Protein AF-A0A2V7HFT2-F1 (afdb_monomer_lite)

Structure (mmCIF, N/CA/C/O backbone):
data_AF-A0A2V7HFT2-F1
#
_entry.id   AF-A0A2V7HFT2-F1
#
loop_
_atom_site.group_PDB
_atom_site.id
_atom_site.type_symbol
_atom_site.label_atom_id
_atom_site.label_alt_id
_atom_site.label_comp_id
_atom_site.label_asym_id
_atom_site.label_entity_id
_atom_site.label_seq_id
_atom_site.pdbx_PDB_ins_code
_atom_site.Cartn_x
_atom_site.Cartn_y
_atom_site.Cartn_z
_atom_site.occupancy
_atom_site.B_iso_or_equiv
_atom_site.auth_seq_id
_atom_site.auth_comp_id
_atom_site.auth_asym_id
_atom_site.auth_atom_id
_atom_site.pdbx_PDB_model_num
ATOM 1 N N . MET A 1 1 ? -6.360 -13.145 11.192 1.00 72.62 1 MET A N 1
ATOM 2 C CA . MET A 1 1 ? -5.094 -13.898 11.004 1.00 72.62 1 MET A CA 1
ATOM 3 C C . MET A 1 1 ? -5.308 -15.358 10.618 1.00 72.62 1 MET A C 1
ATOM 5 O O . MET A 1 1 ? -4.593 -15.821 9.741 1.00 72.62 1 MET A O 1
ATOM 9 N N . ALA A 1 2 ? -6.293 -16.068 11.191 1.00 80.25 2 ALA A N 1
ATOM 10 C CA . ALA A 1 2 ? -6.581 -17.474 10.861 1.00 80.25 2 ALA A CA 1
ATOM 11 C C . ALA A 1 2 ? -6.713 -17.745 9.349 1.00 80.25 2 ALA A C 1
ATOM 13 O O . ALA A 1 2 ? -6.055 -18.639 8.836 1.00 80.25 2 ALA A O 1
ATOM 14 N N . ALA A 1 3 ? -7.456 -16.907 8.617 1.00 83.38 3 ALA A N 1
ATOM 15 C CA . ALA A 1 3 ? -7.597 -17.049 7.166 1.00 83.38 3 ALA A CA 1
ATOM 16 C C . ALA A 1 3 ? -6.261 -16.926 6.401 1.00 83.38 3 ALA A C 1
ATOM 18 O O . ALA A 1 3 ? -6.048 -17.634 5.426 1.00 83.38 3 ALA A O 1
ATOM 19 N N . MET A 1 4 ? -5.348 -16.054 6.846 1.00 85.19 4 MET A N 1
ATOM 20 C CA . MET A 1 4 ? -4.017 -15.920 6.236 1.00 85.19 4 MET A CA 1
ATOM 21 C C . MET A 1 4 ? -3.149 -17.145 6.529 1.00 85.19 4 MET A C 1
ATOM 23 O O . MET A 1 4 ? -2.553 -17.700 5.611 1.00 85.19 4 MET A O 1
ATOM 27 N N . ARG A 1 5 ? -3.133 -17.605 7.789 1.00 86.06 5 ARG A N 1
ATOM 28 C CA . ARG A 1 5 ? -2.412 -18.825 8.186 1.00 86.06 5 ARG A CA 1
ATOM 29 C C . ARG A 1 5 ? -2.949 -20.057 7.444 1.00 86.06 5 ARG A C 1
ATOM 31 O O . ARG A 1 5 ? -2.160 -20.865 6.978 1.00 86.06 5 ARG A O 1
ATOM 38 N N . GLY A 1 6 ? -4.265 -20.143 7.232 1.00 85.81 6 GLY A N 1
ATOM 39 C CA . GLY A 1 6 ? -4.899 -21.196 6.428 1.00 85.81 6 GLY A CA 1
ATOM 40 C C . GLY A 1 6 ? -4.496 -21.196 4.948 1.00 85.81 6 GLY A C 1
ATOM 41 O O . GLY A 1 6 ? -4.577 -22.230 4.300 1.00 85.81 6 GLY A O 1
ATOM 42 N N . ARG A 1 7 ? -4.001 -20.069 4.417 1.00 88.81 7 ARG A N 1
ATOM 43 C CA . ARG A 1 7 ? -3.400 -19.968 3.072 1.00 88.81 7 ARG A CA 1
ATOM 44 C C . ARG A 1 7 ? -1.878 -20.167 3.074 1.00 88.81 7 ARG A C 1
ATOM 46 O O . ARG A 1 7 ? -1.211 -19.806 2.106 1.00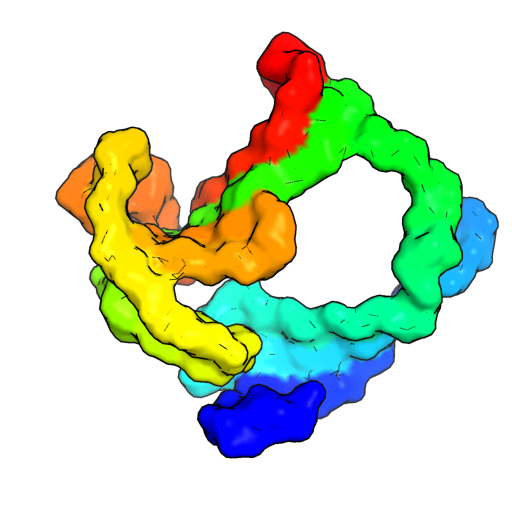 88.81 7 ARG A O 1
ATOM 53 N N . GLY A 1 8 ? -1.311 -20.661 4.176 1.00 87.25 8 GLY A N 1
ATOM 54 C CA . GLY A 1 8 ? 0.133 -20.834 4.334 1.00 87.25 8 GLY A CA 1
ATOM 55 C C . GLY A 1 8 ? 0.913 -19.517 4.394 1.00 87.25 8 GLY A C 1
ATOM 56 O O . GLY A 1 8 ? 2.118 -19.506 4.159 1.00 87.25 8 GLY A O 1
ATOM 57 N N . ILE A 1 9 ? 0.256 -18.385 4.675 1.00 90.00 9 ILE A N 1
ATOM 58 C CA . ILE A 1 9 ? 0.965 -17.117 4.860 1.00 90.00 9 ILE A CA 1
ATOM 59 C C . ILE A 1 9 ? 1.558 -17.097 6.266 1.00 90.00 9 ILE A C 1
ATOM 61 O O . ILE A 1 9 ? 0.823 -17.092 7.258 1.00 90.00 9 ILE A O 1
ATOM 65 N N . ALA A 1 10 ? 2.886 -17.040 6.344 1.00 89.69 10 ALA A N 1
ATOM 66 C CA . ALA A 1 10 ? 3.590 -16.764 7.586 1.00 89.69 10 ALA A CA 1
ATOM 67 C C . ALA A 1 10 ? 3.271 -15.333 8.038 1.00 89.69 10 ALA A C 1
ATOM 69 O O . ALA A 1 10 ? 3.512 -14.367 7.309 1.00 89.69 10 ALA A O 1
ATOM 70 N N . VAL A 1 11 ? 2.719 -15.194 9.241 1.00 90.19 11 VAL A N 1
ATOM 71 C CA . VAL A 1 11 ? 2.397 -13.896 9.835 1.00 90.19 11 VAL A CA 1
ATOM 72 C C . VAL A 1 11 ? 2.755 -13.920 11.311 1.00 90.19 11 VAL A C 1
ATOM 74 O O . VAL A 1 11 ? 2.509 -14.930 11.977 1.00 90.19 11 VAL A O 1
ATOM 77 N N . SER A 1 12 ? 3.299 -12.809 11.807 1.00 89.25 12 SER A N 1
ATOM 78 C CA . SER A 1 12 ? 3.622 -12.615 13.217 1.00 89.25 12 SER A CA 1
ATOM 79 C C . SER A 1 12 ? 2.420 -12.890 14.117 1.00 89.25 12 SER A C 1
ATOM 81 O O . SER A 1 12 ? 1.259 -12.885 13.683 1.00 89.25 12 SER A O 1
ATOM 83 N N . ASP A 1 13 ? 2.693 -13.052 15.406 1.00 90.31 13 ASP A N 1
ATOM 84 C CA . ASP A 1 13 ? 1.637 -12.936 16.396 1.00 90.31 13 ASP A CA 1
ATOM 85 C C . ASP A 1 13 ? 1.041 -11.531 16.396 1.00 90.31 13 ASP A C 1
ATOM 87 O O . ASP A 1 13 ? 1.620 -10.563 15.884 1.00 90.31 13 ASP A O 1
ATOM 91 N N . VAL A 1 14 ? -0.184 -11.455 16.907 1.00 91.88 14 VAL A N 1
ATOM 92 C CA . VAL A 1 14 ? -0.931 -10.207 16.968 1.00 91.88 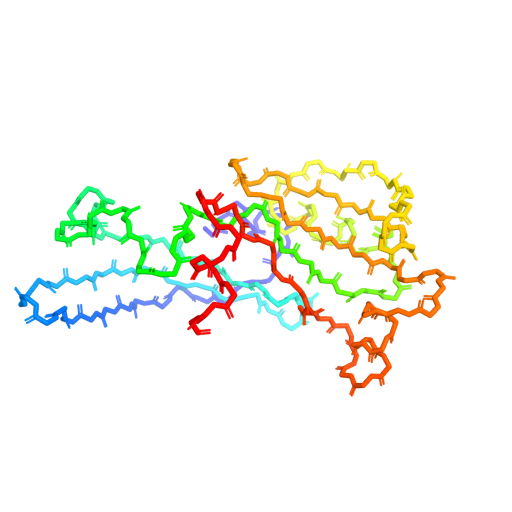14 VAL A CA 1
ATOM 93 C C . VAL A 1 14 ? -0.369 -9.366 18.101 1.00 91.88 14 VAL A C 1
ATOM 95 O O . VAL A 1 14 ? -0.354 -9.800 19.248 1.00 91.88 14 VAL A O 1
ATOM 98 N N . SER A 1 15 ? 0.050 -8.149 17.779 1.00 94.75 15 SER A N 1
ATOM 99 C CA . SER A 1 15 ? 0.484 -7.161 18.761 1.00 94.75 15 SER A CA 1
ATOM 100 C C . SER A 1 15 ? -0.614 -6.127 18.979 1.00 94.75 15 SER A C 1
ATOM 102 O O . SER A 1 15 ? -1.131 -5.547 18.014 1.00 94.75 15 SER A O 1
ATOM 104 N N . ASP A 1 16 ? -0.953 -5.882 20.242 1.00 96.88 16 ASP A N 1
ATOM 105 C CA . ASP A 1 16 ? -1.821 -4.775 20.630 1.00 96.88 16 ASP A CA 1
ATOM 106 C C . ASP A 1 16 ? -1.073 -3.443 20.496 1.00 96.88 16 ASP A C 1
ATOM 108 O O . ASP A 1 16 ? 0.116 -3.327 20.794 1.00 96.88 16 ASP A O 1
ATOM 112 N N . GLY A 1 17 ? -1.780 -2.423 20.022 1.00 96.19 17 GLY A N 1
ATOM 113 C CA . GLY A 1 17 ? -1.278 -1.065 19.903 1.00 96.19 17 GLY A CA 1
ATOM 114 C C . GLY A 1 17 ? -2.331 -0.054 20.330 1.00 96.19 17 GLY A C 1
ATOM 115 O O . GLY A 1 17 ? -3.538 -0.284 20.222 1.00 96.19 17 GLY A O 1
ATOM 116 N N . GLY A 1 18 ? -1.874 1.094 20.815 1.00 95.75 18 GLY A N 1
ATOM 117 C CA . GLY A 1 18 ? -2.767 2.155 21.236 1.00 95.75 18 GLY A CA 1
ATOM 118 C C . GLY A 1 18 ? -2.080 3.506 21.312 1.00 95.75 18 GLY A C 1
ATOM 119 O O . GLY A 1 18 ? -0.859 3.599 21.417 1.00 95.75 18 GLY A O 1
ATOM 120 N N . ARG A 1 19 ? -2.878 4.570 21.233 1.00 95.25 19 ARG A N 1
ATOM 121 C CA . ARG A 1 19 ? -2.429 5.933 21.529 1.00 95.25 19 ARG A CA 1
ATOM 122 C C . ARG A 1 19 ? -3.562 6.762 22.109 1.00 95.25 19 ARG A C 1
ATOM 124 O O . ARG A 1 19 ? -4.716 6.589 21.716 1.00 95.25 19 ARG A O 1
ATOM 131 N N . ARG A 1 20 ? -3.219 7.727 22.958 1.00 93.38 20 ARG A N 1
ATOM 132 C CA . ARG A 1 20 ? -4.137 8.793 23.366 1.00 93.38 20 ARG A CA 1
ATOM 133 C C . ARG A 1 20 ? -4.057 9.938 22.351 1.00 93.38 20 ARG A C 1
ATOM 135 O O . ARG A 1 20 ? -2.972 10.425 22.044 1.00 93.38 20 ARG A O 1
ATOM 142 N N . ALA A 1 21 ? -5.190 10.312 21.767 1.00 87.06 21 ALA A N 1
ATOM 143 C CA . ALA A 1 21 ? -5.300 11.455 20.868 1.00 87.06 21 ALA A CA 1
ATOM 144 C C . ALA A 1 21 ? -5.150 12.774 21.653 1.00 87.06 21 ALA A C 1
ATOM 146 O O . ALA A 1 21 ? -5.423 12.786 22.854 1.00 87.06 21 ALA A O 1
ATOM 147 N N . PRO A 1 22 ? -4.799 13.898 20.997 1.00 85.00 22 PRO A N 1
ATOM 148 C CA . PRO A 1 22 ? -4.706 15.202 21.663 1.00 85.00 22 PRO A CA 1
ATOM 149 C C . PRO A 1 22 ? -5.987 15.603 22.411 1.00 85.00 22 PRO A C 1
ATOM 151 O O . PRO A 1 22 ? -5.921 16.200 23.476 1.00 85.00 22 PRO A O 1
ATOM 154 N N . ALA A 1 23 ? -7.153 15.192 21.902 1.00 82.88 23 ALA A N 1
ATOM 155 C CA . ALA A 1 23 ? -8.455 15.398 22.539 1.00 82.88 23 ALA A CA 1
ATOM 156 C C . ALA A 1 23 ? -8.764 14.409 23.693 1.00 82.88 23 ALA A C 1
ATOM 158 O O . ALA A 1 23 ? -9.918 14.251 24.077 1.00 82.88 23 ALA A O 1
ATOM 159 N N . GLY A 1 24 ? -7.771 13.672 24.204 1.00 86.88 24 GLY A N 1
ATOM 160 C CA . GLY A 1 24 ? -7.904 12.746 25.338 1.00 86.88 24 GLY A CA 1
ATOM 161 C C . GLY A 1 24 ? -8.471 11.359 25.008 1.00 86.88 24 GLY A C 1
ATOM 162 O O . GLY A 1 24 ? -8.333 10.441 25.815 1.00 86.88 24 GLY A O 1
ATOM 163 N N . GLN A 1 25 ? -9.050 11.169 23.818 1.00 89.88 25 GLN A N 1
ATOM 164 C CA . GLN A 1 25 ? -9.603 9.884 23.380 1.00 89.88 25 GLN A CA 1
ATOM 165 C C . GLN A 1 25 ? -8.524 8.798 23.274 1.00 89.88 25 GLN A C 1
ATOM 167 O O . GLN A 1 25 ? -7.482 9.005 22.653 1.00 89.88 25 GLN A O 1
ATOM 172 N N . GLU A 1 26 ? -8.799 7.608 23.803 1.00 94.19 26 GLU A N 1
ATOM 173 C CA . GLU A 1 26 ? -7.940 6.441 23.613 1.00 94.19 26 GLU A CA 1
ATOM 174 C C . GLU A 1 26 ? -8.308 5.690 22.324 1.00 94.19 26 GLU A C 1
ATOM 176 O O . GLU A 1 26 ? -9.452 5.289 22.112 1.00 94.19 26 GLU A O 1
ATOM 181 N N . LEU A 1 27 ? -7.328 5.505 21.443 1.00 95.00 27 LEU A N 1
ATOM 182 C CA . LEU A 1 27 ? -7.464 4.758 20.198 1.00 95.00 27 LEU A CA 1
ATOM 183 C C . LEU A 1 27 ? -6.679 3.457 20.318 1.00 95.00 27 LEU A C 1
ATOM 185 O O . LEU A 1 27 ? -5.473 3.508 20.544 1.00 95.00 27 LEU A O 1
ATOM 189 N N . ARG A 1 28 ? -7.333 2.315 20.100 1.00 97.00 28 ARG A N 1
ATOM 190 C CA . ARG A 1 28 ? -6.742 0.973 20.185 1.00 97.00 28 ARG A CA 1
ATOM 191 C C . ARG A 1 28 ? -6.842 0.221 18.863 1.00 97.00 28 ARG A C 1
ATOM 193 O O . ARG A 1 28 ? -7.808 0.370 18.105 1.00 97.00 28 ARG A O 1
ATOM 200 N N . TRP A 1 29 ? -5.844 -0.601 18.579 1.00 97.56 29 TRP A N 1
ATOM 201 C CA . TRP A 1 29 ? -5.795 -1.471 17.412 1.00 97.56 29 TRP A CA 1
ATOM 202 C C . TRP A 1 29 ? -5.003 -2.743 17.701 1.00 97.56 29 TRP A C 1
ATOM 204 O O . TRP A 1 29 ? -4.205 -2.808 18.627 1.00 97.56 29 TRP A O 1
ATOM 214 N N . LYS A 1 30 ? -5.215 -3.743 16.856 1.00 96.56 30 LYS A N 1
ATOM 215 C CA . LYS A 1 30 ? -4.397 -4.947 16.750 1.00 96.56 30 LYS A CA 1
ATOM 216 C C . LYS A 1 30 ? -3.625 -4.885 15.448 1.00 96.56 30 LYS A C 1
ATOM 218 O O . LYS A 1 30 ? -4.159 -4.413 14.444 1.00 96.56 30 LYS A O 1
ATOM 223 N N . SER A 1 31 ? -2.381 -5.336 15.446 1.00 96.19 31 SER A N 1
ATOM 224 C CA . SER A 1 31 ? -1.553 -5.350 14.243 1.00 96.19 31 SER A CA 1
ATOM 225 C C . SER A 1 31 ? -0.781 -6.649 14.099 1.00 96.19 31 SER A C 1
ATOM 227 O O . SER A 1 31 ? -0.504 -7.326 15.085 1.00 96.19 31 SER A O 1
ATOM 229 N N . ALA A 1 32 ? -0.458 -6.999 12.861 1.00 94.38 32 ALA A N 1
ATOM 230 C CA . ALA A 1 32 ? 0.365 -8.153 12.548 1.00 94.38 32 ALA A CA 1
ATOM 231 C C . ALA A 1 32 ? 1.171 -7.899 11.271 1.00 94.38 32 ALA A C 1
ATOM 233 O O . ALA A 1 32 ? 0.703 -7.222 10.350 1.00 94.38 32 ALA A O 1
ATOM 234 N N . ARG A 1 33 ? 2.387 -8.441 11.221 1.00 93.62 33 ARG A N 1
ATOM 235 C CA . ARG A 1 33 ? 3.343 -8.253 10.124 1.00 93.62 33 ARG A CA 1
ATOM 236 C C . ARG A 1 33 ? 3.587 -9.564 9.403 1.00 93.62 33 ARG A C 1
ATOM 238 O O . ARG A 1 33 ? 3.615 -10.619 10.030 1.00 93.62 33 ARG A O 1
ATOM 245 N N . LEU A 1 34 ? 3.772 -9.486 8.092 1.00 93.38 34 LEU A N 1
ATOM 246 C CA . LEU A 1 34 ? 4.149 -10.641 7.288 1.00 93.38 34 LEU A CA 1
ATOM 247 C C . LEU A 1 34 ? 5.516 -11.181 7.727 1.00 93.38 34 LEU A C 1
ATOM 249 O O . LEU A 1 34 ? 6.390 -10.418 8.136 1.00 93.38 34 LEU A O 1
ATOM 253 N N . GLY A 1 35 ? 5.670 -12.503 7.669 1.00 87.12 35 GLY A N 1
ATOM 254 C CA . GLY A 1 35 ? 6.954 -13.162 7.887 1.00 87.12 35 GLY A CA 1
ATOM 255 C C . GLY A 1 35 ? 7.941 -12.903 6.739 1.00 87.12 35 GLY A C 1
ATOM 256 O O . GLY A 1 35 ? 7.531 -12.432 5.676 1.00 87.12 35 GLY A O 1
ATOM 257 N N . PRO A 1 36 ? 9.225 -13.254 6.921 1.00 84.25 36 PRO A N 1
ATOM 258 C CA . PRO A 1 36 ? 10.289 -12.986 5.945 1.00 84.25 36 PRO A CA 1
ATOM 259 C C . PRO A 1 36 ? 10.027 -13.614 4.568 1.00 84.25 36 PRO A C 1
ATOM 261 O O . PRO A 1 36 ? 10.389 -13.027 3.556 1.00 84.25 36 PRO A O 1
ATOM 264 N N . GLU A 1 37 ? 9.303 -14.737 4.525 1.00 83.81 37 GLU A N 1
ATOM 265 C CA . GLU A 1 37 ? 8.872 -15.421 3.293 1.00 83.81 37 GLU A CA 1
ATOM 266 C C . GLU A 1 37 ? 7.878 -14.616 2.438 1.00 83.81 37 GLU A C 1
ATOM 268 O O . GLU A 1 37 ? 7.539 -14.997 1.321 1.00 83.81 37 GLU A O 1
ATOM 273 N N . ASN A 1 38 ? 7.339 -13.517 2.969 1.00 84.69 38 ASN A N 1
ATOM 274 C CA . ASN A 1 38 ? 6.426 -12.632 2.256 1.00 84.69 38 ASN A CA 1
ATOM 275 C C . ASN A 1 38 ? 6.866 -11.180 2.500 1.00 84.69 38 ASN A C 1
ATOM 277 O O . ASN A 1 38 ? 6.180 -10.461 3.231 1.00 84.69 38 ASN A O 1
ATOM 281 N N . PRO A 1 39 ? 7.991 -10.731 1.909 1.00 82.88 39 PRO A N 1
ATOM 282 C CA . PRO A 1 39 ? 8.612 -9.435 2.191 1.00 82.88 39 PRO A CA 1
ATOM 283 C C . PRO A 1 39 ? 7.868 -8.278 1.503 1.00 82.88 39 PRO A C 1
ATOM 285 O O . PRO A 1 39 ? 8.463 -7.388 0.897 1.00 82.88 39 PRO A O 1
ATOM 288 N N . LEU A 1 40 ? 6.537 -8.299 1.551 1.00 91.94 40 LEU A N 1
ATOM 289 C CA . LEU A 1 40 ? 5.712 -7.244 0.994 1.00 91.94 40 LEU A CA 1
ATOM 290 C C . LEU A 1 40 ? 5.742 -6.030 1.935 1.00 91.94 40 LEU A C 1
ATOM 292 O O . LEU A 1 40 ? 5.665 -6.202 3.154 1.00 91.94 40 LEU A O 1
ATOM 296 N N . PRO A 1 41 ? 5.759 -4.795 1.405 1.00 92.75 41 PRO A N 1
ATOM 297 C CA . PRO A 1 41 ? 5.743 -3.561 2.191 1.00 92.75 41 PRO A CA 1
ATOM 298 C C . PRO A 1 41 ? 4.347 -3.251 2.768 1.00 92.75 41 PRO A C 1
ATOM 300 O O . PRO A 1 41 ? 3.879 -2.115 2.720 1.00 92.75 41 PRO A O 1
ATOM 303 N N . ILE A 1 42 ? 3.646 -4.265 3.281 1.00 93.31 42 ILE A N 1
ATOM 304 C CA . ILE A 1 42 ? 2.318 -4.149 3.886 1.00 93.31 42 ILE A CA 1
ATOM 305 C C . ILE A 1 42 ? 2.278 -4.874 5.231 1.00 93.31 42 ILE A C 1
ATOM 307 O O . ILE A 1 42 ? 2.957 -5.871 5.463 1.00 93.31 42 ILE A O 1
ATOM 311 N N . PHE A 1 43 ? 1.427 -4.381 6.120 1.00 94.31 43 PHE A N 1
ATOM 312 C CA . PHE A 1 43 ? 1.085 -5.041 7.371 1.00 94.31 43 PHE A CA 1
ATOM 313 C C . PHE A 1 43 ? -0.415 -4.895 7.606 1.00 94.31 43 PHE A C 1
ATOM 315 O O . PHE A 1 43 ? -1.074 -4.044 7.008 1.00 94.31 43 PHE A O 1
ATOM 322 N N . PHE A 1 44 ? -0.961 -5.736 8.474 1.00 94.44 44 PHE A N 1
ATOM 323 C CA . PHE A 1 44 ? -2.389 -5.762 8.746 1.00 94.44 44 PHE A CA 1
ATOM 324 C C . PHE A 1 44 ? -2.665 -5.047 10.056 1.00 94.44 44 PHE A C 1
ATOM 326 O O . PHE A 1 44 ? -1.981 -5.269 11.056 1.00 94.44 44 PHE A O 1
ATOM 333 N N . ILE A 1 45 ? -3.684 -4.195 10.044 1.00 94.75 45 ILE A N 1
ATOM 334 C CA . ILE A 1 45 ? -4.152 -3.465 11.214 1.00 94.75 45 ILE A CA 1
ATOM 335 C C . ILE A 1 45 ? -5.668 -3.601 11.320 1.00 94.75 45 ILE A C 1
ATOM 337 O O . ILE A 1 45 ? -6.398 -3.377 10.358 1.00 94.75 45 ILE A O 1
ATOM 341 N N . GLN A 1 46 ? -6.141 -3.968 12.504 1.00 94.56 46 GLN A N 1
ATOM 342 C CA . GLN A 1 46 ? -7.552 -3.992 12.856 1.00 94.56 46 GLN A CA 1
ATOM 343 C C . GLN A 1 46 ? -7.790 -2.940 13.930 1.00 94.56 46 GLN A C 1
ATOM 345 O O . GLN A 1 46 ? -7.203 -2.993 15.009 1.00 94.56 46 GLN A O 1
ATOM 350 N N . HIS A 1 47 ? -8.670 -1.984 13.659 1.00 95.31 47 HIS A N 1
ATOM 351 C CA . HIS A 1 47 ? -9.103 -1.049 14.688 1.00 95.31 47 HIS A CA 1
ATOM 352 C C . HIS A 1 47 ? -10.013 -1.768 15.687 1.00 95.31 47 HIS A C 1
ATOM 354 O O . HIS A 1 47 ? -11.002 -2.379 15.292 1.00 95.31 47 HIS A O 1
ATOM 360 N N . VAL A 1 48 ? -9.643 -1.709 16.968 1.00 96.12 48 VAL A N 1
ATOM 361 C CA . VAL A 1 48 ? -10.468 -2.214 18.076 1.00 96.12 48 VAL A CA 1
ATOM 362 C C . VAL A 1 48 ? -11.438 -1.122 18.513 1.00 96.12 48 VAL A C 1
ATOM 364 O O . VAL A 1 48 ? -12.610 -1.395 18.739 1.00 96.12 48 VAL A O 1
ATOM 367 N N . THR A 1 49 ? -10.975 0.131 18.559 1.00 95.31 49 THR A N 1
ATOM 368 C CA . THR A 1 49 ? -11.871 1.286 18.676 1.00 95.31 49 THR A CA 1
ATOM 369 C C . THR A 1 49 ? -12.749 1.383 17.419 1.00 95.31 49 THR A C 1
ATOM 371 O O . THR A 1 49 ? -12.188 1.413 16.315 1.00 95.31 49 THR A O 1
ATOM 374 N N . PRO A 1 50 ? -14.089 1.477 17.546 1.00 94.31 50 PRO A N 1
ATOM 375 C CA . PRO A 1 50 ? -14.996 1.610 16.407 1.00 94.31 50 PRO A CA 1
ATOM 376 C C . PRO A 1 50 ? -14.602 2.753 15.466 1.00 94.31 50 PRO A C 1
ATOM 378 O O . PRO A 1 50 ? -14.166 3.818 15.905 1.00 94.31 50 PRO A O 1
ATOM 381 N N . LEU A 1 51 ? -14.774 2.569 14.153 1.00 90.94 51 LEU A N 1
ATOM 382 C CA . LEU A 1 51 ? -14.346 3.564 13.159 1.00 90.94 51 LEU A CA 1
ATOM 383 C C . LEU A 1 51 ? -15.017 4.931 13.344 1.00 90.94 51 LEU A C 1
ATOM 385 O O . LEU A 1 51 ? -14.348 5.951 13.186 1.00 90.94 51 LEU A O 1
ATOM 389 N N . ALA A 1 52 ? -16.307 4.957 13.689 1.00 90.44 52 ALA A N 1
ATOM 390 C CA . ALA A 1 52 ? -17.039 6.197 13.952 1.00 90.44 52 ALA A CA 1
ATOM 391 C C . ALA A 1 52 ? -16.434 6.964 15.138 1.00 90.44 52 ALA A C 1
ATOM 393 O O . ALA A 1 52 ? -16.228 8.174 15.064 1.00 90.44 52 ALA A O 1
ATOM 394 N N . GLU A 1 53 ? -16.064 6.248 16.200 1.00 91.06 53 GLU A N 1
ATOM 395 C CA . GLU A 1 53 ? -15.388 6.834 17.353 1.00 91.06 53 GLU A CA 1
ATOM 396 C C . GLU A 1 53 ? -13.977 7.288 16.998 1.00 91.06 53 GLU A C 1
ATOM 398 O O . GLU A 1 53 ? -13.618 8.422 17.294 1.00 91.06 53 GLU A O 1
ATOM 403 N N . ARG A 1 54 ? -13.189 6.453 16.313 1.00 90.81 54 ARG A N 1
ATOM 404 C CA . ARG A 1 54 ? -11.823 6.791 15.886 1.00 90.81 54 ARG A CA 1
ATOM 405 C C . ARG A 1 54 ? -11.773 8.054 15.024 1.00 90.81 54 ARG A C 1
ATOM 407 O O . ARG A 1 54 ? -10.787 8.785 15.065 1.00 90.81 54 ARG A O 1
ATOM 414 N N . ARG A 1 55 ? -12.807 8.281 14.212 1.00 88.88 55 ARG A N 1
ATOM 415 C CA . ARG A 1 55 ? -12.929 9.439 13.317 1.00 88.88 55 ARG A CA 1
ATOM 416 C C . ARG A 1 55 ? -13.547 10.661 13.994 1.00 88.88 55 ARG A C 1
ATOM 418 O O . ARG A 1 55 ? -13.637 11.705 13.354 1.00 88.88 55 ARG A O 1
ATOM 425 N N . ARG A 1 56 ? -13.949 10.584 15.266 1.00 87.31 56 ARG A N 1
ATOM 426 C CA . ARG A 1 56 ? -14.478 11.742 15.996 1.00 87.31 56 ARG A CA 1
ATOM 427 C C . ARG A 1 56 ? -13.462 12.892 15.942 1.00 87.31 56 ARG A C 1
ATOM 429 O O . ARG A 1 56 ? -12.258 12.681 16.067 1.00 87.31 56 ARG A O 1
ATOM 436 N N . GLY A 1 57 ? -13.943 14.102 15.661 1.00 78.31 57 GLY A N 1
ATOM 437 C CA . GLY A 1 57 ? -13.098 15.289 15.483 1.00 78.31 57 GLY A CA 1
ATOM 438 C C . GLY A 1 57 ? -12.355 15.378 14.141 1.00 78.31 57 GLY A C 1
ATOM 439 O O . GLY A 1 57 ? -11.734 16.401 13.874 1.00 78.31 57 GLY A O 1
ATOM 440 N N . HIS A 1 58 ? -12.437 14.366 13.269 1.00 80.31 58 HIS A N 1
ATOM 441 C CA . HIS A 1 58 ? -11.941 14.476 11.897 1.00 80.31 58 HIS A CA 1
ATOM 442 C C . HIS A 1 58 ? -13.048 15.045 11.008 1.00 80.31 58 HIS A C 1
ATOM 444 O O . HIS A 1 58 ? -14.099 14.435 10.837 1.00 80.31 58 HIS A O 1
ATOM 450 N N . THR A 1 59 ? -12.796 16.197 10.392 1.00 77.62 59 THR A N 1
ATOM 451 C CA . THR A 1 59 ? -13.762 16.884 9.513 1.00 77.62 59 THR A CA 1
ATOM 452 C C . THR A 1 59 ? -13.899 16.232 8.134 1.00 77.62 59 THR A C 1
ATOM 454 O O . THR A 1 59 ? -14.700 16.678 7.315 1.00 77.62 59 THR A O 1
ATOM 457 N N . GLY A 1 60 ? -13.070 15.226 7.833 1.00 78.31 60 GLY A N 1
ATOM 458 C CA . GLY A 1 60 ? -12.948 14.640 6.495 1.00 78.31 60 GLY A CA 1
ATOM 459 C C . GLY A 1 60 ? -12.374 15.604 5.448 1.00 78.31 60 GLY A C 1
ATOM 460 O O . GLY A 1 60 ? -12.324 15.260 4.272 1.00 78.31 60 GLY A O 1
ATOM 461 N N . ARG A 1 61 ? -11.944 16.806 5.855 1.00 84.94 61 ARG A N 1
ATOM 462 C CA . ARG A 1 61 ? -11.369 17.826 4.977 1.00 84.94 61 ARG A CA 1
ATOM 463 C C . ARG A 1 61 ? -9.933 18.085 5.392 1.00 84.94 61 ARG A C 1
ATOM 465 O O . ARG A 1 61 ? -9.691 18.616 6.473 1.00 84.94 61 ARG A O 1
ATOM 472 N N . HIS A 1 62 ? -8.994 17.727 4.527 1.00 86.50 62 HIS A N 1
ATOM 473 C CA . HIS A 1 62 ? -7.595 18.051 4.751 1.00 86.50 62 HIS A CA 1
ATOM 474 C C . HIS A 1 62 ? -7.280 19.464 4.219 1.00 86.50 62 HIS A C 1
ATOM 476 O O . HIS A 1 62 ? -7.809 19.842 3.166 1.00 86.50 62 HIS A O 1
ATOM 482 N N . PRO A 1 63 ? -6.433 20.257 4.902 1.00 85.62 63 PRO A N 1
ATOM 483 C CA . PRO A 1 63 ? -6.065 21.599 4.447 1.00 85.62 63 PRO A CA 1
ATOM 484 C C . PRO A 1 63 ? -5.461 21.662 3.032 1.00 85.62 63 PRO A C 1
ATOM 486 O O . PRO A 1 63 ? -5.776 22.584 2.285 1.00 85.62 63 PRO A O 1
ATOM 489 N N . ASN A 1 64 ? -4.709 20.635 2.618 1.00 87.88 64 ASN A N 1
ATOM 490 C CA . ASN A 1 64 ? -4.192 20.493 1.243 1.00 87.88 64 ASN A CA 1
ATOM 491 C C . ASN A 1 64 ? -5.252 20.083 0.194 1.00 87.88 64 ASN A C 1
ATOM 493 O O . ASN A 1 64 ? -4.928 19.824 -0.959 1.00 87.88 64 ASN A O 1
ATOM 497 N N . GLY A 1 65 ? -6.525 19.955 0.579 1.00 89.56 65 GLY A N 1
ATOM 498 C CA . GLY A 1 65 ? -7.612 19.593 -0.333 1.00 89.56 65 GLY A CA 1
ATOM 499 C C . GLY A 1 65 ? -7.702 18.113 -0.719 1.00 89.56 65 GLY A C 1
ATOM 500 O O . GLY A 1 65 ? -8.622 17.760 -1.461 1.00 89.56 65 GLY A O 1
ATOM 501 N N . ALA A 1 66 ? -6.828 17.245 -0.198 1.00 92.31 66 ALA A N 1
ATOM 502 C CA . ALA A 1 66 ? -6.925 15.804 -0.399 1.00 92.31 66 ALA A CA 1
ATOM 503 C C . ALA A 1 66 ? -8.209 15.239 0.233 1.00 92.31 66 ALA A C 1
ATOM 505 O O . ALA A 1 66 ? -8.568 15.554 1.371 1.00 92.31 66 ALA A O 1
ATOM 506 N N . LEU A 1 67 ? -8.893 14.387 -0.527 1.00 91.19 67 LEU A N 1
ATOM 507 C CA . LEU A 1 67 ? -10.147 13.727 -0.159 1.00 91.19 67 LEU A CA 1
ATOM 508 C C . LEU A 1 67 ? -9.925 12.266 0.242 1.00 91.19 67 LEU A C 1
ATOM 510 O O . LEU A 1 67 ? -10.690 11.709 1.026 1.00 91.19 67 LEU A O 1
ATOM 514 N N . GLY A 1 68 ? -8.878 11.643 -0.291 1.00 90.88 68 GLY A N 1
ATOM 515 C CA . GLY A 1 68 ? -8.531 10.260 -0.005 1.00 90.88 68 GLY A CA 1
ATOM 516 C C . GLY A 1 68 ? -7.428 9.751 -0.919 1.00 90.88 68 GLY A C 1
ATOM 517 O O . GLY A 1 68 ? -7.096 10.378 -1.928 1.00 90.88 68 GLY A O 1
ATOM 518 N N . THR A 1 69 ? -6.863 8.608 -0.549 1.00 94.81 69 THR A N 1
ATOM 519 C CA . THR A 1 69 ? -5.914 7.877 -1.386 1.00 94.81 69 THR A CA 1
ATOM 520 C C . THR A 1 69 ? -6.676 7.164 -2.494 1.00 94.81 69 THR A C 1
ATOM 522 O O . THR A 1 69 ? -7.482 6.286 -2.214 1.00 94.81 69 THR A O 1
ATOM 525 N N . GLU A 1 70 ? -6.410 7.535 -3.740 1.00 95.62 70 GLU A N 1
ATOM 526 C CA . GLU A 1 70 ? -6.972 6.876 -4.921 1.00 95.62 70 GLU A CA 1
ATOM 527 C C . GLU A 1 70 ? -6.178 5.609 -5.245 1.00 95.62 70 GLU A C 1
ATOM 529 O O . GLU A 1 70 ? -6.734 4.548 -5.523 1.00 95.62 70 GLU A O 1
ATOM 534 N N . ARG A 1 71 ? -4.844 5.720 -5.216 1.00 96.06 71 ARG A N 1
ATOM 535 C CA . ARG A 1 71 ? -3.956 4.651 -5.667 1.00 96.06 71 ARG A CA 1
ATOM 536 C C . ARG A 1 71 ? -2.621 4.677 -4.948 1.00 96.06 71 ARG A C 1
ATOM 538 O O . ARG A 1 71 ? -2.072 5.744 -4.697 1.00 96.06 71 ARG A O 1
ATOM 545 N N . VAL A 1 72 ? -2.076 3.505 -4.663 1.00 97.06 72 VAL A N 1
ATOM 546 C CA . VAL A 1 72 ? -0.708 3.321 -4.166 1.00 97.06 72 VAL A CA 1
ATOM 547 C C . VAL A 1 72 ? 0.037 2.448 -5.158 1.00 97.06 72 VAL A C 1
ATOM 549 O O . VAL A 1 72 ? -0.512 1.448 -5.614 1.00 97.06 72 VAL A O 1
ATOM 552 N N . TYR A 1 73 ? 1.277 2.807 -5.474 1.00 96.94 73 TYR A N 1
ATOM 553 C CA . TYR A 1 73 ? 2.119 2.052 -6.390 1.00 96.94 73 TYR A CA 1
ATOM 554 C C . TYR A 1 73 ? 3.341 1.464 -5.692 1.00 96.94 73 TYR A C 1
ATOM 556 O O . TYR A 1 73 ? 4.076 2.159 -4.981 1.00 96.94 73 TYR A O 1
ATOM 564 N N . VAL A 1 74 ? 3.570 0.181 -5.959 1.00 97.69 74 VAL A N 1
ATOM 565 C CA . VAL A 1 74 ? 4.732 -0.593 -5.527 1.00 97.69 74 VAL A CA 1
ATOM 566 C C . VAL A 1 74 ? 5.492 -1.041 -6.770 1.00 97.69 74 VAL A C 1
ATOM 568 O O . VAL A 1 74 ? 4.938 -1.741 -7.614 1.00 97.69 74 VAL A O 1
ATOM 571 N N . ALA A 1 75 ? 6.752 -0.630 -6.890 1.00 97.19 75 ALA A N 1
ATOM 572 C CA . ALA A 1 75 ? 7.624 -1.047 -7.977 1.00 97.19 75 ALA A CA 1
ATOM 573 C C . ALA A 1 75 ? 8.095 -2.481 -7.723 1.00 97.19 75 ALA A C 1
ATOM 575 O O . ALA A 1 75 ? 8.509 -2.809 -6.608 1.00 97.19 75 ALA A O 1
ATOM 576 N N . VAL A 1 76 ? 8.035 -3.322 -8.751 1.00 97.31 76 VAL A N 1
ATOM 577 C CA . VAL A 1 76 ? 8.449 -4.729 -8.705 1.00 97.31 76 VAL A CA 1
ATOM 578 C C . VAL A 1 76 ? 9.265 -5.082 -9.945 1.00 97.31 76 VAL A C 1
ATOM 580 O O . VAL A 1 76 ? 9.171 -4.415 -10.971 1.00 97.31 76 VAL A O 1
ATOM 583 N N . THR A 1 77 ? 10.078 -6.130 -9.850 1.00 96.81 77 THR A N 1
ATOM 584 C CA . THR A 1 77 ? 10.872 -6.644 -10.979 1.00 96.81 77 THR A CA 1
ATOM 585 C C . THR A 1 77 ? 10.081 -7.592 -11.879 1.00 96.81 77 THR A C 1
ATOM 587 O O . THR A 1 77 ? 10.395 -7.702 -13.058 1.00 96.81 77 THR A O 1
ATOM 590 N N . ASP A 1 78 ? 9.062 -8.259 -11.331 1.00 96.94 78 ASP A N 1
ATOM 591 C CA . ASP A 1 78 ? 8.203 -9.223 -12.023 1.00 96.94 78 ASP A CA 1
ATOM 592 C C . ASP A 1 78 ? 6.763 -9.037 -11.533 1.00 96.94 78 ASP A C 1
ATOM 594 O O . ASP A 1 78 ? 6.425 -9.369 -10.390 1.00 96.94 78 ASP A O 1
ATOM 598 N N . VAL A 1 79 ? 5.918 -8.444 -12.377 1.00 97.88 79 VAL A N 1
ATOM 599 C CA . VAL A 1 79 ? 4.538 -8.120 -12.001 1.00 97.88 79 VAL A CA 1
ATOM 600 C C . VAL A 1 79 ? 3.658 -9.358 -11.852 1.00 97.88 79 VAL A C 1
ATOM 602 O O . VAL A 1 79 ? 2.776 -9.355 -10.995 1.00 97.88 79 VAL A O 1
AT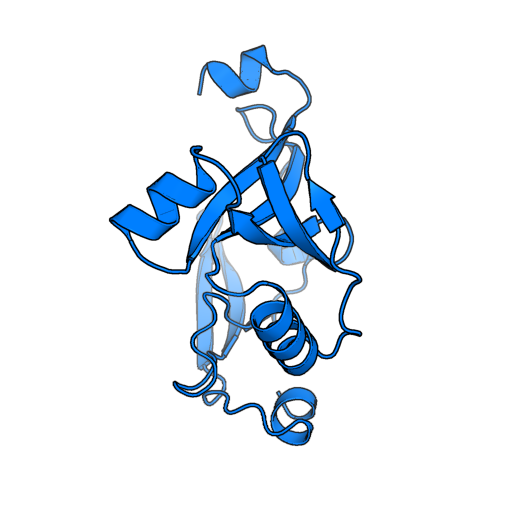OM 605 N N . ALA A 1 80 ? 3.906 -10.426 -12.614 1.00 97.25 80 ALA A N 1
ATOM 606 C CA . ALA A 1 80 ? 3.104 -11.645 -12.547 1.00 97.25 80 ALA A CA 1
ATOM 607 C C . ALA A 1 80 ? 3.334 -12.366 -11.211 1.00 97.25 80 ALA A C 1
ATOM 609 O O . ALA A 1 80 ? 2.385 -12.600 -10.459 1.00 97.25 80 ALA A O 1
ATOM 610 N N . LYS A 1 81 ? 4.602 -12.599 -10.844 1.00 96.44 81 LYS A N 1
ATOM 611 C CA . LYS A 1 81 ? 4.959 -13.217 -9.552 1.00 96.44 81 LYS A CA 1
ATOM 612 C C . LYS A 1 81 ? 4.535 -12.363 -8.362 1.00 96.44 81 LYS A C 1
ATOM 614 O O . LYS A 1 81 ? 4.075 -12.880 -7.337 1.00 96.44 81 LYS A O 1
ATOM 619 N N . ALA A 1 82 ? 4.681 -11.041 -8.478 1.00 96.62 82 ALA A N 1
ATOM 620 C CA . ALA A 1 82 ? 4.202 -10.127 -7.452 1.00 96.62 82 ALA A CA 1
ATOM 621 C C . ALA A 1 82 ? 2.680 -10.234 -7.294 1.00 96.62 82 ALA A C 1
ATOM 623 O O . ALA A 1 82 ? 2.202 -10.389 -6.172 1.00 96.62 82 ALA A O 1
ATOM 624 N N . ALA A 1 83 ? 1.919 -10.216 -8.390 1.00 97.62 83 ALA A N 1
ATOM 625 C CA . ALA A 1 83 ? 0.466 -10.332 -8.348 1.00 97.62 83 ALA A CA 1
ATOM 626 C C . ALA A 1 83 ? 0.013 -11.635 -7.669 1.00 97.62 83 ALA A C 1
ATOM 628 O O . ALA A 1 83 ? -0.851 -11.591 -6.798 1.00 97.62 83 ALA A O 1
ATOM 629 N N . GLU A 1 84 ? 0.637 -12.774 -7.965 1.00 96.56 84 GLU A N 1
ATOM 630 C CA . GLU A 1 84 ? 0.347 -14.042 -7.278 1.00 96.56 84 GLU A CA 1
ATOM 631 C C . GLU A 1 84 ? 0.602 -13.964 -5.766 1.00 96.56 84 GLU A C 1
ATOM 633 O O . GLU A 1 84 ? -0.225 -14.381 -4.948 1.00 96.56 84 GLU A O 1
ATOM 638 N N . THR A 1 85 ? 1.731 -13.371 -5.372 1.00 94.81 85 THR A N 1
ATOM 639 C CA . THR A 1 85 ? 2.108 -13.230 -3.961 1.00 94.81 85 THR A CA 1
ATOM 640 C C . THR A 1 85 ? 1.136 -12.317 -3.212 1.00 94.81 85 THR A C 1
ATOM 642 O O . THR A 1 85 ? 0.644 -12.682 -2.141 1.00 94.81 85 THR A O 1
ATOM 645 N N . TYR A 1 86 ? 0.812 -11.154 -3.783 1.00 96.44 86 TYR A N 1
ATOM 646 C CA . TYR A 1 86 ? -0.161 -10.222 -3.213 1.00 96.44 86 TYR A CA 1
ATOM 647 C C . TYR A 1 86 ? -1.557 -10.843 -3.139 1.00 96.44 86 TYR A C 1
ATOM 649 O O . TYR A 1 86 ? -2.193 -10.755 -2.091 1.00 96.44 86 TYR A O 1
ATOM 657 N N . ALA A 1 87 ? -2.012 -11.527 -4.190 1.00 96.12 87 ALA A N 1
ATOM 658 C CA . ALA A 1 87 ? -3.301 -12.214 -4.228 1.00 96.12 87 ALA A CA 1
ATOM 659 C C . ALA A 1 87 ? -3.433 -13.237 -3.093 1.00 96.12 87 ALA A C 1
ATOM 661 O O . ALA A 1 87 ? -4.396 -13.204 -2.323 1.00 96.12 87 ALA A O 1
ATOM 662 N N . ARG A 1 88 ? -2.415 -14.086 -2.909 1.00 94.62 88 ARG A N 1
ATOM 663 C CA . ARG A 1 88 ? -2.372 -15.085 -1.833 1.00 94.62 88 ARG A CA 1
ATOM 664 C C . ARG A 1 88 ? -2.400 -14.437 -0.443 1.00 94.62 88 ARG A C 1
ATOM 666 O O . ARG A 1 88 ? -3.160 -14.869 0.431 1.00 94.62 88 ARG A O 1
ATOM 673 N N . VAL A 1 89 ? -1.606 -13.382 -0.237 1.00 94.50 89 VAL A N 1
ATOM 674 C CA . VAL A 1 89 ? -1.532 -12.651 1.039 1.00 94.50 89 VAL A CA 1
ATOM 675 C C . VAL A 1 89 ? -2.863 -11.969 1.365 1.00 94.50 89 VAL A C 1
ATOM 677 O O . VAL A 1 89 ? -3.418 -12.178 2.450 1.00 94.50 89 VAL A O 1
ATOM 680 N N . LEU A 1 90 ? -3.404 -11.209 0.414 1.00 94.56 90 LEU A N 1
ATOM 681 C CA . LEU A 1 90 ? -4.648 -10.454 0.560 1.00 94.56 90 LEU A CA 1
ATOM 682 C C . LEU A 1 90 ? -5.887 -11.360 0.575 1.00 94.56 90 LEU A C 1
ATOM 684 O O . LEU A 1 90 ? -6.918 -10.970 1.115 1.00 94.56 90 LEU A O 1
ATOM 688 N N . GLY A 1 91 ? -5.784 -12.587 0.055 1.00 94.81 91 GLY A N 1
ATOM 689 C CA . GLY A 1 91 ? -6.928 -13.482 -0.121 1.00 94.81 91 GLY A CA 1
ATOM 690 C C . GLY A 1 91 ? -7.861 -13.004 -1.234 1.00 94.81 91 GLY A C 1
ATOM 691 O O . GLY A 1 91 ? -9.075 -13.070 -1.078 1.00 94.81 91 GLY A O 1
ATOM 692 N N . MET A 1 92 ? -7.289 -12.489 -2.321 1.00 96.31 92 MET A N 1
ATOM 693 C CA . MET A 1 92 ? -8.001 -11.961 -3.487 1.00 96.31 92 MET A CA 1
ATOM 694 C C . MET A 1 92 ? -7.632 -12.767 -4.741 1.00 96.31 92 MET A C 1
ATOM 696 O O . MET A 1 92 ? -6.571 -13.391 -4.758 1.00 96.31 92 MET A O 1
ATOM 700 N N . PRO A 1 93 ? -8.457 -12.754 -5.802 1.00 97.31 93 PRO A N 1
ATOM 701 C CA . PRO A 1 93 ? -8.055 -13.268 -7.108 1.00 97.31 93 PRO A CA 1
ATOM 702 C C . PRO A 1 93 ? -6.832 -12.520 -7.649 1.00 97.31 93 PRO A C 1
ATOM 704 O O . PRO A 1 93 ? -6.658 -11.332 -7.371 1.00 97.31 93 PRO A O 1
ATOM 707 N N . VAL A 1 94 ? -6.012 -13.197 -8.457 1.00 98.12 94 VAL A N 1
ATOM 708 C CA . VAL A 1 94 ? -4.915 -12.549 -9.190 1.00 98.12 94 VAL A CA 1
ATOM 709 C C . VAL A 1 94 ? -5.525 -11.609 -10.239 1.00 98.12 94 VAL A C 1
ATOM 711 O O . VAL A 1 94 ? -6.257 -12.084 -11.113 1.00 98.12 94 VAL A O 1
ATOM 714 N N . PRO A 1 95 ? -5.272 -10.288 -10.177 1.00 97.88 95 PRO A N 1
ATOM 715 C CA . PRO A 1 95 ? -5.763 -9.361 -11.185 1.00 97.88 95 PRO A CA 1
ATOM 716 C C . PRO A 1 95 ? -5.102 -9.636 -12.533 1.00 97.88 95 PRO A C 1
ATOM 718 O O . PRO A 1 95 ? -3.965 -10.107 -12.603 1.00 97.88 95 PRO A O 1
ATOM 721 N N . ARG A 1 96 ? -5.785 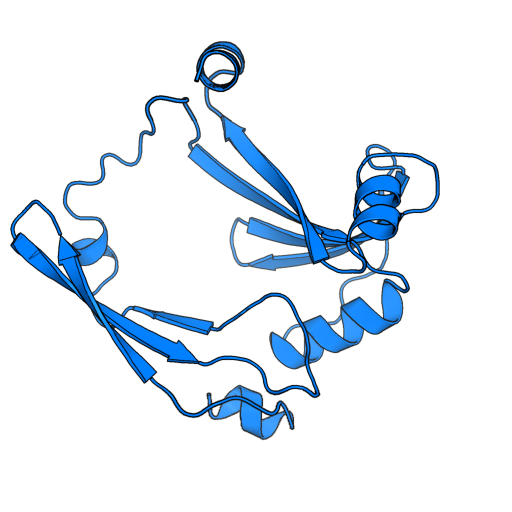-9.281 -13.622 1.00 97.25 96 ARG A N 1
ATOM 722 C CA . ARG A 1 96 ? -5.159 -9.301 -14.947 1.00 97.25 96 ARG A CA 1
ATOM 723 C C . ARG A 1 96 ? -4.031 -8.275 -14.993 1.00 97.25 96 ARG A C 1
ATOM 725 O O . ARG A 1 96 ? -4.203 -7.146 -14.533 1.00 97.25 96 ARG A O 1
ATOM 732 N N . VAL A 1 97 ? -2.906 -8.665 -15.584 1.00 97.25 97 VAL A N 1
ATOM 733 C CA . VAL A 1 97 ? -1.828 -7.725 -15.882 1.00 97.25 97 VAL A CA 1
ATOM 734 C C . VAL A 1 97 ? -2.271 -6.826 -17.034 1.00 97.25 97 VAL A C 1
ATOM 736 O O . VAL A 1 97 ? -2.753 -7.305 -18.060 1.00 97.25 97 VAL A O 1
ATOM 739 N N . GLN A 1 98 ? -2.117 -5.520 -16.855 1.00 94.94 98 GLN A N 1
ATOM 740 C CA . GLN A 1 98 ? -2.468 -4.497 -17.833 1.00 94.94 98 GLN A CA 1
ATOM 741 C C . GLN A 1 98 ? -1.303 -3.533 -18.052 1.00 94.94 98 GLN A C 1
ATOM 743 O O . GLN A 1 98 ? -0.630 -3.131 -17.103 1.00 94.94 98 GLN A O 1
ATOM 748 N N . ARG A 1 99 ? -1.106 -3.100 -19.299 1.00 91.44 99 ARG A N 1
ATOM 749 C CA . ARG A 1 99 ? -0.120 -2.071 -19.643 1.00 91.44 99 ARG A CA 1
ATOM 750 C C . ARG A 1 99 ? -0.665 -0.689 -19.273 1.00 91.44 99 ARG A C 1
ATOM 752 O O . 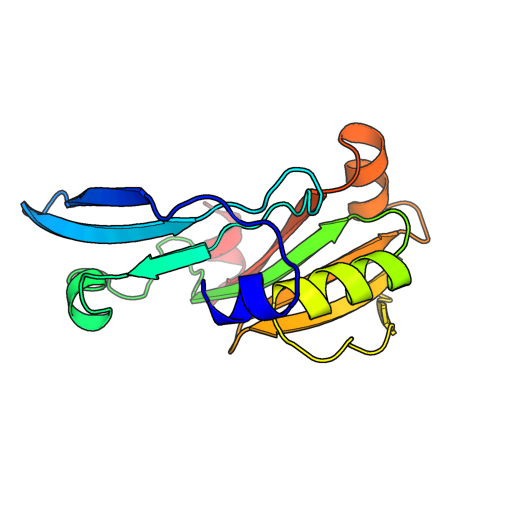ARG A 1 99 ? -1.674 -0.241 -19.814 1.00 91.44 99 ARG A O 1
ATOM 759 N N . GLY A 1 100 ? 0.007 0.010 -18.366 1.00 84.69 100 GLY A N 1
ATOM 760 C CA . GLY A 1 100 ? -0.277 1.400 -18.023 1.00 84.69 100 GLY A CA 1
ATOM 761 C C . GLY A 1 100 ? 0.475 2.359 -18.937 1.00 84.69 100 GLY A C 1
ATOM 762 O O . GLY A 1 100 ? 1.681 2.517 -18.783 1.00 84.69 100 GLY A O 1
ATOM 763 N N . ALA A 1 101 ? -0.229 3.042 -19.842 1.00 78.69 101 ALA A N 1
ATOM 764 C CA . ALA A 1 101 ? 0.394 3.982 -20.781 1.00 78.69 101 ALA A CA 1
ATOM 765 C C . ALA A 1 101 ? 1.011 5.214 -20.089 1.00 78.69 101 ALA A C 1
ATOM 767 O O . ALA A 1 101 ? 2.071 5.681 -20.489 1.00 78.69 101 ALA A O 1
ATOM 768 N N . VAL A 1 102 ? 0.380 5.715 -19.020 1.00 80.06 102 VAL A N 1
ATOM 769 C CA . VAL A 1 102 ? 0.827 6.931 -18.311 1.00 80.06 102 VAL A CA 1
ATOM 770 C C . VAL A 1 102 ? 2.097 6.692 -17.498 1.00 80.06 102 VAL A C 1
ATOM 772 O O . VAL A 1 102 ? 2.987 7.534 -17.485 1.00 80.06 102 VAL A O 1
ATOM 775 N N . ILE A 1 103 ? 2.194 5.543 -16.827 1.00 78.50 103 ILE A N 1
ATOM 776 C CA . ILE A 1 103 ? 3.364 5.206 -16.001 1.00 78.50 103 ILE A CA 1
ATOM 777 C C . ILE A 1 103 ? 4.354 4.273 -16.707 1.00 78.50 103 ILE A C 1
ATOM 779 O O . ILE A 1 103 ? 5.338 3.867 -16.094 1.00 78.50 103 ILE A O 1
ATOM 783 N N . LYS A 1 104 ? 4.073 3.918 -17.970 1.00 88.25 104 LYS A N 1
ATOM 784 C CA . LYS A 1 104 ? 4.890 3.052 -18.831 1.00 88.25 104 LYS A CA 1
ATOM 785 C C . LYS A 1 104 ? 5.340 1.769 -18.121 1.00 88.25 104 LYS A C 1
ATOM 787 O O . LYS A 1 104 ? 6.522 1.433 -18.069 1.00 88.25 104 LYS A O 1
ATOM 792 N N . ALA A 1 105 ? 4.376 1.073 -17.526 1.00 93.56 105 ALA A N 1
ATOM 793 C CA . ALA A 1 105 ? 4.613 -0.115 -16.712 1.00 93.56 105 ALA A CA 1
ATOM 794 C C .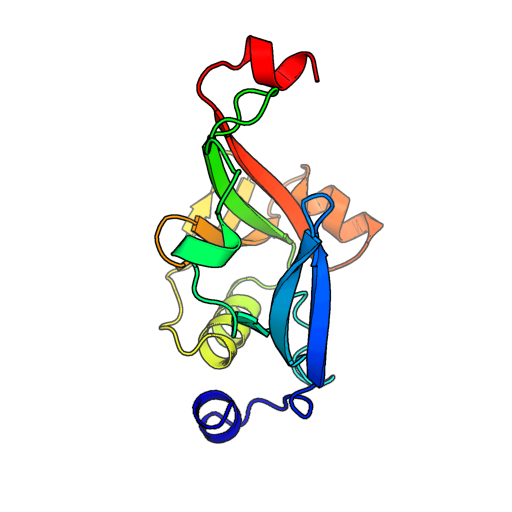 ALA A 1 105 ? 3.533 -1.170 -16.947 1.00 93.56 105 ALA A C 1
ATOM 796 O O . ALA A 1 105 ? 2.378 -0.824 -17.204 1.00 93.56 105 ALA A O 1
ATOM 797 N N . ASP A 1 106 ? 3.887 -2.442 -16.792 1.00 97.06 106 ASP A N 1
ATOM 798 C CA . ASP A 1 106 ? 2.893 -3.499 -16.616 1.00 97.06 106 ASP A CA 1
ATOM 799 C C . ASP A 1 106 ? 2.420 -3.517 -15.167 1.00 97.06 106 ASP A C 1
ATOM 801 O O . ASP A 1 106 ? 3.216 -3.375 -14.239 1.00 97.06 106 ASP A O 1
ATOM 805 N N . MET A 1 107 ? 1.112 -3.647 -14.965 1.00 96.94 107 MET A N 1
ATOM 806 C CA . MET A 1 107 ? 0.479 -3.446 -13.668 1.00 96.94 107 MET A CA 1
ATOM 807 C C . MET A 1 107 ? -0.525 -4.539 -13.342 1.00 96.94 107 MET A C 1
ATOM 809 O O . MET A 1 107 ? -1.304 -4.932 -14.204 1.00 96.94 107 MET A O 1
ATOM 813 N N . ALA A 1 108 ? -0.597 -4.919 -12.070 1.00 97.94 108 ALA A N 1
ATOM 814 C CA . ALA A 1 108 ? -1.754 -5.605 -11.503 1.00 97.94 108 ALA A CA 1
ATOM 815 C C . ALA A 1 108 ? -2.337 -4.749 -10.371 1.00 97.94 108 ALA A C 1
ATOM 817 O O . ALA A 1 108 ? -1.603 -4.228 -9.526 1.00 97.94 108 ALA A O 1
ATOM 818 N N . VAL A 1 109 ? -3.659 -4.570 -10.381 1.00 97.62 109 VAL A N 1
ATOM 819 C CA . VAL A 1 109 ? -4.373 -3.670 -9.466 1.00 97.62 109 VAL A CA 1
ATOM 820 C C . VAL A 1 109 ? -5.278 -4.478 -8.546 1.00 97.62 109 VAL A C 1
ATOM 822 O O . VAL A 1 109 ? -6.168 -5.183 -9.010 1.00 97.62 109 VAL A O 1
ATOM 825 N N . PHE A 1 110 ? -5.064 -4.342 -7.240 1.00 98.12 110 PHE A N 1
ATOM 826 C CA . PHE A 1 110 ? -5.929 -4.878 -6.195 1.00 98.12 110 PHE A CA 1
ATOM 827 C C . PHE A 1 110 ? -6.825 -3.764 -5.662 1.00 98.12 110 PHE A C 1
ATOM 829 O O . PHE A 1 110 ? -6.341 -2.841 -5.002 1.00 98.12 110 PHE A O 1
ATOM 836 N N . ASP A 1 111 ? -8.124 -3.852 -5.926 1.00 97.38 111 ASP A N 1
ATOM 837 C CA . ASP A 1 111 ? -9.090 -2.872 -5.435 1.00 97.38 111 ASP A CA 1
ATOM 838 C C . ASP A 1 111 ? -9.478 -3.176 -3.981 1.00 97.38 111 ASP A C 1
ATOM 840 O O . ASP A 1 111 ? -10.151 -4.160 -3.670 1.00 97.38 111 ASP A O 1
ATOM 844 N N . LEU A 1 112 ? -9.028 -2.316 -3.068 1.00 95.00 112 LEU A N 1
ATOM 845 C CA . LEU A 1 112 ? -9.304 -2.375 -1.636 1.00 95.00 112 LEU A CA 1
ATOM 846 C C . LEU A 1 112 ? -10.362 -1.321 -1.294 1.00 95.00 112 LEU A C 1
ATOM 848 O O . LEU A 1 112 ? -10.064 -0.235 -0.785 1.00 95.00 112 LEU A O 1
ATOM 852 N N . GLY A 1 113 ? -11.616 -1.632 -1.624 1.00 94.06 113 GLY A N 1
ATOM 853 C CA . GLY A 1 113 ? -12.699 -0.652 -1.592 1.00 94.06 113 GLY A CA 1
ATOM 854 C C . GLY A 1 113 ? -12.437 0.460 -2.619 1.00 94.06 113 GLY A C 1
ATOM 855 O O . GLY A 1 113 ? -12.241 0.144 -3.787 1.00 94.06 113 GLY A O 1
ATOM 856 N N . PRO A 1 114 ? -12.412 1.749 -2.228 1.00 93.75 114 PRO A N 1
ATOM 857 C CA . PRO A 1 114 ? -12.159 2.851 -3.159 1.00 93.75 114 PRO A CA 1
ATOM 858 C C . PRO A 1 114 ? -10.672 3.055 -3.506 1.00 93.75 114 PRO A C 1
ATOM 860 O O . PRO A 1 114 ? -10.365 3.949 -4.289 1.00 93.75 114 PRO A O 1
ATOM 863 N N . THR A 1 115 ? -9.754 2.289 -2.904 1.00 96.81 115 THR A N 1
ATOM 864 C CA . THR A 1 115 ? -8.305 2.482 -3.055 1.00 96.81 115 THR A CA 1
ATOM 865 C C . THR A 1 115 ? -7.688 1.357 -3.879 1.00 96.81 115 THR A C 1
ATOM 867 O O . THR A 1 115 ? -7.767 0.194 -3.488 1.00 96.81 115 THR A O 1
ATOM 870 N N . GLY A 1 116 ? -6.985 1.694 -4.960 1.00 97.38 116 GLY A N 1
ATOM 871 C CA . GLY A 1 116 ? -6.227 0.720 -5.749 1.00 97.38 116 GLY A CA 1
ATOM 872 C C . GLY A 1 116 ? -4.807 0.509 -5.218 1.00 97.38 116 GLY A C 1
ATOM 873 O O . GLY A 1 116 ? -3.989 1.431 -5.233 1.00 97.38 116 GLY A O 1
ATOM 874 N N . LEU A 1 117 ? -4.459 -0.710 -4.812 1.00 97.88 117 LEU A N 1
ATOM 875 C CA . LEU A 1 117 ? -3.073 -1.111 -4.566 1.00 97.88 117 LEU A CA 1
ATOM 876 C C . LEU A 1 117 ? -2.490 -1.702 -5.852 1.00 97.88 117 LEU A C 1
ATOM 878 O O . LEU A 1 117 ? -2.908 -2.761 -6.305 1.00 97.88 117 LEU A O 1
ATOM 882 N N . THR A 1 118 ? -1.535 -1.002 -6.454 1.00 97.56 118 THR A N 1
ATOM 883 C CA . THR A 1 118 ? -0.966 -1.355 -7.758 1.00 97.56 118 THR A CA 1
ATOM 884 C C . THR A 1 118 ? 0.461 -1.860 -7.596 1.00 97.56 118 THR A C 1
ATOM 886 O O . THR A 1 118 ? 1.325 -1.130 -7.110 1.00 97.56 118 THR A O 1
ATOM 889 N N . VAL A 1 119 ? 0.727 -3.087 -8.037 1.00 97.50 119 VAL A N 1
ATOM 890 C CA . VAL A 1 119 ? 2.097 -3.556 -8.292 1.00 97.50 119 VAL A CA 1
ATOM 891 C C . VAL A 1 119 ? 2.451 -3.223 -9.735 1.00 97.50 119 VAL A C 1
ATOM 893 O O . VAL A 1 119 ? 1.639 -3.458 -10.628 1.00 97.50 119 VAL A O 1
ATOM 896 N N . ALA A 1 120 ? 3.618 -2.624 -9.959 1.00 97.19 120 ALA A N 1
ATOM 897 C CA . ALA A 1 120 ? 4.015 -2.082 -11.253 1.00 97.19 120 ALA A CA 1
ATOM 898 C C . ALA A 1 120 ? 5.448 -2.490 -11.611 1.00 97.19 120 ALA A C 1
ATOM 900 O O . ALA A 1 120 ? 6.387 -2.190 -10.873 1.00 97.19 120 ALA A O 1
ATOM 901 N N . GLN A 1 121 ? 5.609 -3.137 -12.761 1.00 97.88 121 GLN A N 1
ATOM 902 C CA . GLN A 1 121 ? 6.902 -3.433 -13.365 1.00 97.88 121 GLN A CA 1
ATOM 903 C C . GLN A 1 121 ? 7.208 -2.369 -14.427 1.00 97.88 121 GLN A C 1
ATOM 905 O O . GLN A 1 121 ? 6.492 -2.305 -15.430 1.00 97.88 121 GLN A O 1
ATOM 910 N N . PRO A 1 122 ? 8.227 -1.513 -14.225 1.00 97.06 122 PRO A N 1
ATOM 911 C CA . PRO A 1 122 ? 8.574 -0.473 -15.186 1.00 97.06 122 PRO A CA 1
ATOM 912 C C . PRO A 1 122 ? 9.062 -1.079 -16.499 1.00 97.06 122 PRO A C 1
ATOM 914 O O . PRO A 1 122 ? 9.815 -2.050 -16.488 1.00 97.06 122 PRO A O 1
ATOM 917 N N . MET A 1 123 ? 8.652 -0.486 -17.619 1.00 95.19 123 MET A N 1
ATOM 918 C CA . MET A 1 123 ? 8.987 -0.979 -18.961 1.00 95.19 123 MET A CA 1
ATOM 919 C C . MET A 1 123 ? 9.791 0.023 -19.780 1.00 95.19 123 MET A C 1
ATOM 921 O O . MET A 1 123 ? 10.433 -0.342 -20.757 1.00 95.19 123 MET A O 1
ATOM 925 N N . GLU A 1 124 ? 9.814 1.269 -19.324 1.00 92.88 124 GLU A N 1
ATOM 926 C CA . GLU A 1 124 ? 10.629 2.353 -19.847 1.00 92.88 124 GLU A CA 1
ATOM 927 C C . GLU A 1 124 ? 11.189 3.178 -18.676 1.00 92.88 124 GLU A C 1
ATOM 929 O O . GLU A 1 124 ? 10.719 3.038 -17.536 1.00 92.88 124 GLU A O 1
ATOM 934 N N . PRO A 1 125 ? 12.167 4.066 -18.930 1.00 92.75 125 PRO A N 1
ATOM 935 C CA . PRO A 1 125 ? 12.593 5.055 -17.949 1.00 92.75 125 PRO A CA 1
ATOM 936 C C . PRO A 1 125 ? 11.420 5.890 -17.414 1.00 92.75 125 PRO A C 1
ATOM 938 O O . PRO A 1 125 ? 10.510 6.275 -18.152 1.00 92.75 125 PRO A O 1
ATOM 941 N N . GLY A 1 126 ? 11.456 6.180 -16.115 1.00 89.56 126 GLY A N 1
ATOM 942 C CA . GLY A 1 126 ? 10.431 6.943 -15.411 1.00 89.56 126 GLY A CA 1
ATOM 943 C C . GLY A 1 126 ? 10.445 6.679 -13.902 1.00 89.56 126 GLY A C 1
ATOM 944 O O . GLY A 1 126 ? 11.288 5.920 -13.415 1.00 89.56 126 GLY A O 1
ATOM 945 N N . PRO A 1 127 ? 9.481 7.236 -13.143 1.00 90.19 127 PRO A N 1
ATOM 946 C CA . PRO A 1 127 ? 9.508 7.213 -11.677 1.00 90.19 127 PRO A CA 1
ATOM 947 C C . PRO A 1 127 ? 9.580 5.809 -11.061 1.00 90.19 127 PRO A C 1
ATOM 949 O O . PRO A 1 127 ? 10.247 5.609 -10.046 1.00 90.19 127 PRO A O 1
ATOM 952 N N . ALA A 1 128 ? 8.916 4.825 -11.677 1.00 92.88 128 ALA A N 1
ATOM 953 C CA . ALA A 1 128 ? 8.954 3.433 -11.231 1.00 92.88 128 ALA A CA 1
ATOM 954 C C . ALA A 1 128 ? 10.335 2.792 -11.467 1.00 92.88 128 ALA A C 1
ATOM 956 O O . ALA A 1 128 ? 10.867 2.148 -10.563 1.00 92.88 128 ALA A O 1
ATOM 957 N N . ALA A 1 129 ? 10.935 3.009 -12.645 1.00 95.25 129 ALA A N 1
ATOM 958 C CA . ALA A 1 129 ? 12.273 2.518 -12.983 1.00 95.25 129 ALA A CA 1
ATOM 959 C C . ALA A 1 129 ? 13.343 3.138 -12.075 1.00 95.25 129 ALA A C 1
ATOM 961 O O . ALA A 1 129 ? 14.173 2.425 -11.516 1.00 95.25 129 ALA A O 1
ATOM 962 N N . GLU A 1 130 ? 13.282 4.453 -11.862 1.00 94.75 130 GLU A N 1
ATOM 963 C CA . GLU A 1 130 ? 14.207 5.179 -10.988 1.00 94.75 130 GLU A CA 1
ATOM 964 C C . GLU A 1 130 ? 14.097 4.731 -9.529 1.00 94.75 130 GLU A C 1
ATOM 966 O O . GLU A 1 130 ? 15.106 4.540 -8.847 1.00 94.75 130 GLU A O 1
ATOM 971 N N . ALA A 1 131 ? 12.871 4.558 -9.027 1.00 94.75 131 ALA A N 1
ATOM 972 C CA . ALA A 1 131 ? 12.644 4.079 -7.672 1.00 94.75 131 ALA A CA 1
ATOM 973 C C . ALA A 1 131 ? 13.194 2.664 -7.474 1.00 94.75 131 ALA A C 1
ATOM 975 O O . ALA A 1 131 ? 13.853 2.418 -6.461 1.00 94.75 131 ALA A O 1
ATOM 976 N N . LEU A 1 132 ? 12.947 1.778 -8.443 1.00 95.62 132 LEU A N 1
ATOM 977 C CA . LEU A 1 132 ? 13.426 0.401 -8.430 1.00 95.62 132 LEU A CA 1
ATOM 978 C C . LEU A 1 132 ? 14.957 0.344 -8.474 1.00 95.62 132 LEU A C 1
ATOM 980 O O . LEU A 1 132 ? 15.557 -0.356 -7.665 1.00 95.62 132 LEU A O 1
ATOM 984 N N . ALA A 1 133 ? 15.595 1.125 -9.349 1.00 96.88 133 ALA A N 1
ATOM 985 C CA . ALA A 1 133 ? 17.053 1.192 -9.445 1.00 96.88 133 ALA A CA 1
ATOM 986 C C . ALA A 1 133 ? 17.699 1.745 -8.163 1.00 96.88 133 ALA A C 1
ATOM 988 O O . ALA A 1 133 ? 18.742 1.262 -7.733 1.00 96.88 133 ALA A O 1
ATOM 989 N N . ARG A 1 134 ? 17.075 2.747 -7.530 1.00 97.12 134 ARG A N 1
ATOM 990 C CA . ARG A 1 134 ? 17.636 3.419 -6.349 1.00 97.12 134 ARG A CA 1
ATOM 991 C C . ARG A 1 134 ? 17.441 2.645 -5.045 1.00 97.12 134 ARG A C 1
ATOM 993 O O . ARG A 1 134 ? 18.275 2.756 -4.154 1.00 97.12 134 ARG A O 1
ATOM 1000 N N . ARG A 1 135 ? 16.307 1.959 -4.873 1.00 96.19 135 ARG A N 1
ATOM 1001 C CA . ARG A 1 135 ? 15.892 1.382 -3.575 1.00 96.19 135 ARG A CA 1
ATOM 1002 C C . ARG A 1 135 ? 15.516 -0.095 -3.632 1.00 96.19 135 ARG A C 1
ATOM 1004 O O . ARG A 1 135 ? 15.234 -0.673 -2.588 1.00 96.19 135 ARG A O 1
ATOM 1011 N N . GLY A 1 136 ? 15.489 -0.696 -4.818 1.00 95.81 136 GLY A N 1
ATOM 1012 C CA . GLY A 1 136 ? 14.902 -2.014 -5.020 1.00 95.81 136 GLY A CA 1
ATOM 1013 C C . GLY A 1 136 ? 13.365 -1.994 -4.988 1.00 95.81 136 GLY A C 1
ATOM 1014 O O . GLY A 1 136 ? 12.749 -0.920 -4.992 1.00 95.81 136 GLY A O 1
ATOM 1015 N N . PRO A 1 137 ? 12.727 -3.180 -5.006 1.00 96.12 137 PRO A N 1
ATOM 1016 C CA . PRO A 1 137 ? 11.273 -3.306 -4.991 1.00 96.12 137 PRO A CA 1
ATOM 1017 C C . PRO A 1 137 ? 10.646 -2.632 -3.768 1.00 96.12 137 PRO A C 1
ATOM 1019 O O . PRO A 1 137 ? 11.112 -2.809 -2.644 1.00 96.12 137 PRO A O 1
ATOM 1022 N N . GLY A 1 138 ? 9.564 -1.879 -3.966 1.00 96.75 138 GLY A N 1
ATOM 1023 C CA . GLY A 1 138 ? 8.906 -1.185 -2.861 1.00 96.75 138 GLY A CA 1
ATOM 1024 C C . GLY A 1 138 ? 8.010 -0.017 -3.272 1.00 96.75 138 GLY A C 1
ATOM 1025 O O . GLY A 1 138 ? 7.877 0.293 -4.460 1.00 96.75 138 GLY A O 1
ATOM 1026 N N . PRO A 1 139 ? 7.353 0.637 -2.296 1.00 97.00 139 PRO A N 1
ATOM 1027 C CA . PRO A 1 139 ? 6.474 1.768 -2.558 1.00 97.00 139 PRO A CA 1
ATOM 1028 C C . PRO A 1 139 ? 7.241 2.930 -3.192 1.00 97.00 139 PRO A C 1
ATOM 1030 O O . PRO A 1 139 ? 8.339 3.275 -2.748 1.00 97.00 139 PRO A O 1
ATOM 1033 N N . PHE A 1 140 ? 6.657 3.564 -4.208 1.00 95.69 140 PHE A N 1
ATOM 1034 C CA . PHE A 1 140 ? 7.295 4.714 -4.859 1.00 95.69 140 PHE A CA 1
ATOM 1035 C C . PHE A 1 140 ? 6.368 5.890 -5.151 1.00 95.69 140 PHE A C 1
ATOM 1037 O O . PHE A 1 140 ? 6.867 7.002 -5.303 1.00 95.69 140 PHE A O 1
ATOM 1044 N N . GLN A 1 141 ? 5.051 5.678 -5.214 1.00 95.06 141 GLN A N 1
ATOM 1045 C CA . GLN A 1 141 ? 4.097 6.739 -5.524 1.00 95.06 141 GLN A CA 1
ATOM 1046 C C . GLN A 1 141 ? 2.743 6.492 -4.860 1.00 95.06 141 GLN A C 1
ATOM 1048 O O . GLN A 1 141 ? 2.293 5.354 -4.720 1.00 95.06 141 GLN A O 1
ATOM 1053 N N . VAL A 1 142 ? 2.074 7.582 -4.487 1.00 95.62 142 VAL A N 1
ATOM 1054 C CA . VAL A 1 142 ? 0.687 7.594 -4.021 1.00 95.62 142 VAL A CA 1
ATOM 1055 C C . VAL A 1 142 ? -0.064 8.671 -4.795 1.00 95.62 142 VAL A C 1
ATOM 1057 O O . VAL A 1 142 ? 0.444 9.778 -4.960 1.00 95.62 142 VAL A O 1
ATOM 1060 N N . LEU A 1 143 ? -1.263 8.346 -5.269 1.00 94.38 143 LEU A N 1
ATOM 1061 C CA . LEU A 1 143 ? -2.187 9.295 -5.874 1.00 94.38 143 LEU A CA 1
ATOM 1062 C C . LEU A 1 143 ? -3.301 9.612 -4.892 1.00 94.38 143 LEU A C 1
ATOM 1064 O O . LEU A 1 143 ? -3.925 8.711 -4.324 1.00 94.38 143 LEU A O 1
ATOM 1068 N N . TYR A 1 144 ? -3.570 10.901 -4.742 1.00 94.25 144 TYR A N 1
ATOM 1069 C CA . TYR A 1 144 ? -4.660 11.408 -3.930 1.00 94.25 144 TYR A CA 1
ATOM 1070 C C . TYR A 1 144 ? -5.718 12.027 -4.825 1.00 94.25 144 TYR A C 1
ATOM 1072 O O . TYR A 1 144 ? -5.408 12.797 -5.734 1.00 94.25 144 TYR A O 1
ATOM 1080 N N . ARG A 1 145 ? -6.981 11.745 -4.522 1.00 93.06 145 ARG A N 1
ATOM 1081 C CA . ARG A 1 145 ? -8.087 12.523 -5.069 1.00 93.06 145 ARG A CA 1
ATOM 1082 C C . ARG A 1 145 ? -8.094 13.877 -4.370 1.00 93.06 145 ARG A C 1
ATOM 1084 O O . ARG A 1 145 ? -8.086 13.919 -3.141 1.00 93.06 145 ARG A O 1
ATOM 1091 N N . THR A 1 146 ? -8.118 14.971 -5.124 1.00 92.56 146 THR A N 1
ATOM 1092 C CA . THR A 1 146 ? -8.166 16.332 -4.569 1.00 92.56 146 THR A CA 1
ATOM 1093 C C . THR A 1 146 ? -9.372 17.098 -5.093 1.00 92.56 146 THR A C 1
ATOM 1095 O O . THR A 1 146 ? -9.819 16.880 -6.217 1.00 92.56 146 THR A O 1
ATOM 1098 N N . ARG A 1 147 ? -9.893 18.015 -4.274 1.00 89.88 147 ARG A N 1
ATOM 1099 C CA . ARG A 1 147 ? -10.911 18.995 -4.692 1.00 89.88 147 ARG A CA 1
ATOM 1100 C C . ARG A 1 147 ? -10.324 20.220 -5.405 1.00 89.88 147 ARG A C 1
ATOM 1102 O O . ARG A 1 147 ? -11.079 21.026 -5.930 1.00 89.88 147 ARG A O 1
ATOM 1109 N N . SER A 1 148 ? -9.005 20.412 -5.345 1.00 87.62 148 SER A N 1
ATOM 1110 C CA . SER A 1 148 ? -8.303 21.541 -5.963 1.00 87.62 148 SER A CA 1
ATOM 1111 C C . SER A 1 148 ? -6.828 21.193 -6.156 1.00 87.62 148 SER A C 1
ATOM 1113 O O . SER A 1 148 ? -6.131 20.877 -5.189 1.00 87.62 148 SER A O 1
ATOM 1115 N N . MET A 1 149 ? -6.356 21.258 -7.402 1.00 87.38 149 MET A N 1
ATOM 1116 C CA . MET A 1 149 ? -4.935 21.078 -7.720 1.00 87.38 149 MET A CA 1
ATOM 1117 C C . MET A 1 149 ? -4.089 22.199 -7.106 1.00 87.38 149 MET A C 1
ATOM 1119 O O . MET A 1 149 ? -3.056 21.915 -6.510 1.00 87.38 149 MET A O 1
ATOM 1123 N N . ASP A 1 150 ? -4.574 23.444 -7.141 1.00 86.75 150 ASP A N 1
ATOM 1124 C CA . ASP A 1 150 ? -3.897 24.594 -6.530 1.00 86.75 150 ASP A CA 1
ATOM 1125 C C . ASP A 1 150 ? -3.727 24.441 -5.018 1.00 86.75 150 ASP A C 1
ATOM 1127 O O . ASP A 1 150 ? -2.660 24.730 -4.480 1.00 86.75 150 ASP A O 1
ATOM 1131 N N . ALA A 1 151 ? -4.769 23.981 -4.316 1.00 82.62 151 ALA A N 1
ATOM 1132 C CA . ALA A 1 151 ? -4.681 23.740 -2.878 1.00 82.62 151 ALA A CA 1
ATOM 1133 C C . ALA A 1 151 ? -3.712 22.593 -2.556 1.00 82.62 151 ALA A C 1
ATOM 1135 O O . ALA A 1 151 ? -3.033 22.647 -1.538 1.00 82.62 151 ALA A O 1
ATOM 1136 N N . ALA A 1 152 ? -3.631 21.578 -3.420 1.00 83.44 152 ALA A N 1
ATOM 1137 C CA . ALA A 1 152 ? -2.715 20.457 -3.240 1.00 83.44 152 ALA A CA 1
ATOM 1138 C C . ALA A 1 152 ? -1.252 20.838 -3.517 1.00 83.44 152 ALA A C 1
ATOM 1140 O O . ALA A 1 152 ? -0.366 20.326 -2.845 1.00 83.44 152 ALA A O 1
ATOM 1141 N N . ALA A 1 153 ? -1.000 21.736 -4.473 1.00 85.38 153 ALA A N 1
ATOM 1142 C CA . ALA A 1 153 ? 0.349 22.128 -4.885 1.00 85.38 153 ALA A CA 1
ATOM 1143 C C . ALA A 1 153 ? 1.035 23.132 -3.941 1.00 85.38 153 ALA A C 1
ATOM 1145 O O . ALA A 1 153 ? 2.250 23.287 -3.999 1.00 85.38 153 ALA A O 1
ATOM 1146 N N . LYS A 1 154 ? 0.271 23.840 -3.100 1.00 83.69 154 LYS A N 1
ATOM 1147 C CA . LYS A 1 154 ? 0.773 24.910 -2.214 1.00 83.69 154 LYS A CA 1
ATOM 1148 C C . LYS A 1 154 ? 1.111 24.448 -0.787 1.00 83.69 154 LYS A C 1
ATOM 1150 O O . LYS A 1 154 ? 1.421 25.300 0.042 1.00 83.69 154 LYS A O 1
ATOM 1155 N N . TRP A 1 155 ? 0.984 23.155 -0.492 1.00 64.31 155 TRP A N 1
ATOM 1156 C CA . TRP A 1 155 ? 1.186 22.573 0.843 1.00 64.31 155 TRP A CA 1
ATOM 1157 C C . TRP A 1 155 ? 2.520 21.854 0.991 1.00 64.31 155 TRP A C 1
ATOM 1159 O O . TRP A 1 155 ? 2.958 21.222 0.006 1.00 64.31 155 TRP A O 1
#

pLDDT: mean 91.95, std 5.91, range [64.31, 98.12]

Secondary structure (DSSP, 8-state):
-HHHHHTT--BPPPEEEEEE-TTS-EEEEEEEEB-TTS--S-EEEEESS-HHHHTTT--S--TT-EEEEEEEEEE-S-HHHHHHHHHHHHT-PPPPPEEETTTTEEEEEEEETTEEEEEEEE-SSSHHHHHHHHH-SEEEEEEEEES-HHHHHT-

Radius of gyration: 17.78 Å; chains: 1; bounding box: 35×46×46 Å

Sequence (155 aa):
MAAMRGRGIAVSDVSDGGRRAPAGQELRWKSARLGPENPLPIFFIQHVTPLAERRRGHTGRHPNGALGTERVYVAVTDVAKAAETYARVLGMPVPRVQRGAVIKADMAVFDLGPTGLTVAQPMEPGPAAEALARRGPGPFQVLYRTRSMDAAAKW

Foldseek 3Di:
DVLLVVLVWAKDDKDKDWDQDPVRDIWIKIWIDTDPVQPAPDIDIGTPPDPVSVCVPPPCQDQLQFNDWQEWEKQAQDAQVVLVSCCSNVVHDRADFDQDPVQQWTWTWDCPDNYTYIYTYHDDDDQSVVCCVPPNITTGDIDTDGPDPVSNVVD